Protein AF-A0A926ETP5-F1 (afdb_monomer_lite)

Foldseek 3Di:
DPPPQPDWDWDADVVVRDIDTGHDPVVLVVDQWDFDDDPNHTPDIDGRDPPPPPPPPDD

Secondary structure (DSSP, 8-state):
---GGG--EEEEETTTTEEEEE--HHHHTT-SEEEEEETTEEEEEEE------------

Sequence (59 aa):
MSDVNDIFQVDYEPRQKELHINLPEELWNKIDSIIITRHFNELKKIRILHRESEVKQND

Radius of gyration: 15.84 Å; chains: 1; bounding box: 39×30×34 Å

pLDDT: mean 80.3, std 16.99, range [39.09, 97.38]

Structure (mmCIF, N/CA/C/O backbone):
data_AF-A0A926ETP5-F1
#
_entry.id   AF-A0A926ETP5-F1
#
loop_
_atom_site.group_PDB
_atom_site.id
_atom_site.type_symbol
_atom_site.label_atom_id
_atom_site.label_alt_id
_atom_site.label_comp_id
_atom_site.label_asym_id
_atom_site.label_entity_id
_atom_site.label_seq_id
_atom_site.pdbx_PDB_ins_code
_atom_site.Cartn_x
_atom_site.Cartn_y
_atom_site.Cartn_z
_atom_site.occupancy
_atom_site.B_iso_or_equiv
_atom_site.auth_seq_id
_atom_site.auth_comp_id
_atom_site.auth_asym_id
_atom_site.auth_atom_id
_atom_site.pdbx_PDB_model_num
ATOM 1 N N . MET A 1 1 ? -22.215 -13.186 -7.450 1.00 39.09 1 MET A N 1
ATOM 2 C CA . MET A 1 1 ? -21.698 -12.050 -8.236 1.00 39.09 1 MET A CA 1
ATOM 3 C C . MET A 1 1 ? -20.638 -11.419 -7.363 1.00 39.09 1 MET A C 1
ATOM 5 O O . MET A 1 1 ? -20.950 -11.175 -6.209 1.00 39.09 1 MET A O 1
ATOM 9 N N . SER A 1 2 ? -19.390 -11.323 -7.820 1.00 48.44 2 SER A N 1
ATOM 10 C CA . SER A 1 2 ? -18.345 -10.642 -7.048 1.00 48.44 2 SER A CA 1
ATOM 11 C C . SER A 1 2 ? -18.764 -9.185 -6.894 1.00 48.44 2 SER A C 1
ATOM 13 O O . SER A 1 2 ? -18.971 -8.522 -7.914 1.00 48.44 2 SER A O 1
ATOM 15 N N . ASP A 1 3 ? -18.967 -8.734 -5.656 1.00 58.16 3 ASP A N 1
ATOM 16 C CA . ASP A 1 3 ? -19.231 -7.331 -5.366 1.00 58.16 3 ASP A CA 1
ATOM 17 C C . ASP A 1 3 ? -18.139 -6.493 -6.034 1.00 58.16 3 ASP A C 1
ATOM 19 O O . ASP A 1 3 ? -16.945 -6.763 -5.906 1.00 58.16 3 ASP A O 1
ATOM 23 N N . VAL A 1 4 ? -18.552 -5.472 -6.778 1.00 56.09 4 VAL A N 1
ATOM 24 C CA . VAL A 1 4 ? -17.661 -4.527 -7.474 1.00 56.09 4 VAL A CA 1
ATOM 25 C C . VAL A 1 4 ? -16.740 -3.788 -6.478 1.00 56.09 4 VAL A C 1
ATOM 27 O O . VAL A 1 4 ? -15.779 -3.129 -6.869 1.00 56.09 4 VAL A O 1
ATOM 30 N N . ASN A 1 5 ? -16.998 -3.957 -5.180 1.00 61.78 5 ASN A N 1
ATOM 31 C CA . ASN A 1 5 ? -16.415 -3.227 -4.065 1.00 61.78 5 ASN A CA 1
ATOM 32 C C . ASN A 1 5 ? -15.013 -3.724 -3.672 1.00 61.78 5 ASN A C 1
ATOM 34 O O . ASN A 1 5 ? -14.372 -3.076 -2.851 1.00 61.78 5 ASN A O 1
ATOM 38 N N . ASP A 1 6 ? -14.517 -4.810 -4.277 1.00 67.00 6 ASP A N 1
ATOM 39 C CA . ASP A 1 6 ? -13.169 -5.345 -4.020 1.00 67.00 6 ASP A CA 1
ATOM 40 C C . ASP A 1 6 ? -12.105 -4.853 -5.021 1.00 67.00 6 ASP A C 1
ATOM 42 O O . ASP A 1 6 ? -10.925 -5.200 -4.914 1.00 67.00 6 ASP A O 1
ATOM 46 N N . ILE A 1 7 ? -12.491 -4.045 -6.015 1.00 78.94 7 ILE A N 1
ATOM 47 C CA . ILE A 1 7 ? -11.552 -3.493 -6.996 1.00 78.94 7 ILE A CA 1
ATOM 48 C C . ILE A 1 7 ? -10.932 -2.214 -6.428 1.00 78.94 7 ILE A C 1
ATOM 50 O O . ILE A 1 7 ? -11.616 -1.217 -6.206 1.00 78.94 7 ILE A O 1
ATOM 54 N N . PHE A 1 8 ? -9.613 -2.221 -6.248 1.00 85.81 8 PHE A N 1
ATOM 55 C CA . PHE A 1 8 ? -8.825 -1.037 -5.910 1.00 85.81 8 PHE A CA 1
ATOM 56 C C . PHE A 1 8 ? -7.826 -0.717 -7.021 1.00 85.81 8 PHE A C 1
ATOM 58 O O . PHE A 1 8 ? -7.474 -1.574 -7.835 1.00 85.81 8 PHE A O 1
ATOM 65 N N . GLN A 1 9 ? -7.376 0.534 -7.065 1.00 88.75 9 GLN A N 1
ATOM 66 C CA . GLN A 1 9 ? -6.436 1.001 -8.080 1.00 88.75 9 GLN A CA 1
ATOM 67 C C . GLN A 1 9 ? -5.044 1.144 -7.476 1.00 88.75 9 GLN A C 1
ATOM 69 O O . GLN A 1 9 ? -4.883 1.651 -6.364 1.00 88.75 9 GLN A O 1
ATOM 74 N N . VAL A 1 10 ? -4.042 0.702 -8.230 1.00 92.12 10 VAL A N 1
ATOM 75 C CA . VAL A 1 10 ? -2.632 0.902 -7.906 1.00 92.12 10 VAL A CA 1
ATOM 76 C C . VAL A 1 10 ? -1.974 1.559 -9.101 1.00 92.12 10 VAL A C 1
ATOM 78 O O . VAL A 1 10 ? -2.080 1.045 -10.214 1.00 92.12 10 VAL A O 1
ATOM 81 N N . ASP A 1 11 ? -1.290 2.666 -8.853 1.00 95.88 11 ASP A N 1
ATOM 82 C CA . ASP A 1 11 ? -0.531 3.380 -9.869 1.00 95.88 11 ASP A CA 1
ATOM 83 C C . ASP A 1 11 ? 0.905 3.617 -9.402 1.00 95.88 11 ASP A C 1
ATOM 85 O O . ASP A 1 11 ? 1.155 3.866 -8.221 1.00 95.88 11 ASP A O 1
ATOM 89 N N . TYR A 1 12 ? 1.858 3.502 -10.322 1.00 96.31 12 TYR A N 1
ATOM 90 C CA . TYR A 1 12 ? 3.267 3.773 -10.059 1.00 96.31 12 TYR A CA 1
ATOM 91 C C . TYR A 1 12 ? 3.693 4.987 -10.871 1.00 96.31 12 TYR A C 1
ATOM 93 O O . TYR A 1 12 ? 3.762 4.913 -12.095 1.00 96.31 12 TYR A O 1
ATOM 101 N N . GLU A 1 13 ? 4.039 6.076 -10.183 1.00 96.88 13 GLU A N 1
ATOM 102 C CA . GLU A 1 13 ? 4.578 7.287 -10.796 1.00 96.88 13 GLU A CA 1
ATOM 103 C C . GLU A 1 13 ? 6.117 7.216 -10.793 1.00 96.88 13 GLU A C 1
ATOM 105 O O . GLU A 1 13 ? 6.765 7.525 -9.781 1.00 96.88 13 GLU A O 1
ATOM 110 N N . PRO A 1 14 ? 6.754 6.805 -11.908 1.00 95.62 14 PRO A N 1
ATOM 111 C CA . PRO A 1 14 ? 8.190 6.554 -11.954 1.00 95.62 14 PRO A CA 1
ATOM 112 C C . PRO A 1 14 ? 9.028 7.818 -11.759 1.00 95.62 14 PRO A C 1
ATOM 114 O O . PRO A 1 14 ? 10.154 7.723 -11.266 1.00 95.62 14 PRO A O 1
ATOM 117 N N . ARG A 1 15 ? 8.513 9.001 -12.124 1.00 97.38 15 ARG A N 1
ATOM 118 C CA . ARG A 1 15 ? 9.270 10.256 -11.995 1.00 97.38 15 ARG A CA 1
ATOM 119 C C . ARG A 1 15 ? 9.460 10.641 -10.534 1.00 97.38 15 ARG A C 1
ATOM 121 O O . ARG A 1 15 ? 10.548 11.075 -10.166 1.00 97.38 15 ARG A O 1
ATOM 128 N N . GLN A 1 16 ? 8.425 10.441 -9.720 1.00 97.25 16 GLN A N 1
ATOM 129 C CA . GLN A 1 16 ? 8.454 10.712 -8.280 1.00 97.25 16 GLN A CA 1
ATOM 130 C C . GLN A 1 16 ? 8.884 9.491 -7.457 1.00 97.25 16 GLN A C 1
ATOM 132 O O . GLN A 1 16 ? 9.231 9.623 -6.287 1.00 97.25 16 GLN A O 1
ATOM 137 N N . LYS A 1 17 ? 8.934 8.307 -8.084 1.00 94.88 17 LYS A N 1
ATOM 138 C CA . LYS A 1 17 ? 9.174 7.011 -7.430 1.00 94.88 17 LYS A CA 1
ATOM 139 C C . LYS A 1 17 ? 8.122 6.707 -6.361 1.00 94.88 17 LYS A C 1
ATOM 141 O O . LYS A 1 17 ? 8.435 6.123 -5.324 1.00 94.88 17 LYS A O 1
ATOM 146 N N . GLU A 1 18 ? 6.881 7.084 -6.636 1.00 96.56 18 GLU A N 1
ATOM 147 C CA . GLU A 1 18 ? 5.753 6.919 -5.726 1.00 96.56 18 GLU A CA 1
ATOM 148 C C . GLU A 1 18 ? 4.837 5.795 -6.206 1.00 96.56 18 GLU A C 1
ATOM 1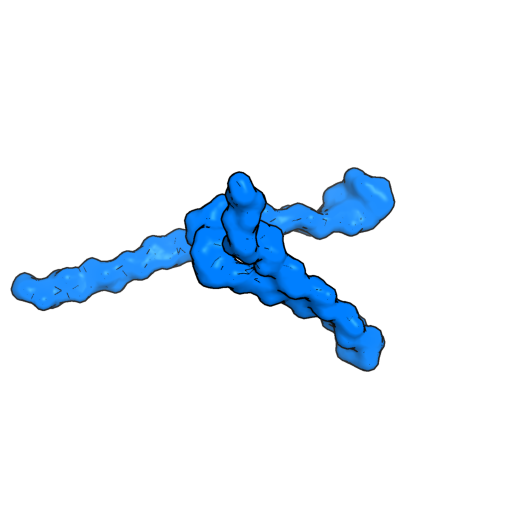50 O O . GLU A 1 18 ? 4.646 5.603 -7.404 1.00 96.56 18 GLU A O 1
ATOM 155 N N . LEU A 1 19 ? 4.272 5.049 -5.258 1.00 93.56 19 LEU A N 1
ATOM 156 C CA . LEU A 1 19 ? 3.227 4.064 -5.511 1.00 93.56 19 LEU A CA 1
ATOM 157 C C . LEU A 1 19 ? 1.952 4.565 -4.836 1.00 93.56 19 LEU A C 1
ATOM 159 O O . LEU A 1 19 ? 1.916 4.705 -3.612 1.00 93.56 19 LEU A O 1
ATOM 163 N N . HIS A 1 20 ? 0.929 4.862 -5.624 1.00 93.44 20 HIS A N 1
ATOM 164 C CA . HIS A 1 20 ? -0.356 5.355 -5.148 1.00 93.44 20 HIS A CA 1
ATOM 165 C C . HIS A 1 20 ? -1.331 4.185 -5.067 1.00 93.44 20 HIS A C 1
ATOM 167 O O . HIS A 1 20 ? -1.498 3.437 -6.028 1.00 93.44 20 HIS A O 1
ATOM 173 N N . ILE A 1 21 ? -1.963 4.009 -3.908 1.00 90.44 21 ILE A N 1
ATOM 174 C CA . ILE A 1 21 ? -2.975 2.975 -3.678 1.00 90.44 21 ILE A CA 1
ATOM 175 C C . ILE A 1 21 ? -4.274 3.700 -3.354 1.00 90.44 21 ILE A C 1
ATOM 177 O O . ILE A 1 21 ? -4.356 4.388 -2.337 1.00 90.44 21 ILE A O 1
ATOM 181 N N . ASN A 1 22 ? -5.274 3.549 -4.215 1.00 88.00 22 ASN A N 1
ATOM 182 C CA . ASN A 1 22 ? -6.589 4.140 -4.022 1.00 88.00 22 ASN A CA 1
ATOM 183 C C . ASN A 1 22 ? -7.590 3.046 -3.642 1.00 88.00 22 ASN A C 1
ATOM 185 O O . ASN A 1 22 ? -7.962 2.215 -4.474 1.00 88.00 22 ASN A O 1
ATOM 189 N N . LEU A 1 23 ? -7.987 3.041 -2.370 1.00 86.19 23 LEU A N 1
ATOM 190 C CA . LEU A 1 23 ? -8.956 2.101 -1.818 1.00 86.19 23 LEU A CA 1
ATOM 191 C C . LEU A 1 23 ? -10.348 2.752 -1.778 1.00 86.19 23 LEU A C 1
ATOM 193 O O . LEU A 1 23 ? -10.457 3.895 -1.326 1.00 86.19 23 LEU A O 1
ATOM 197 N N . PRO A 1 24 ? -11.409 2.036 -2.185 1.00 84.25 24 PRO A N 1
ATOM 198 C CA . PRO A 1 24 ? -12.787 2.452 -1.943 1.00 84.25 24 PRO A CA 1
ATOM 199 C C . PRO A 1 24 ? -13.050 2.739 -0.459 1.00 84.25 24 PRO A C 1
ATOM 201 O O . PRO A 1 24 ? -12.550 2.036 0.420 1.00 84.25 24 PRO A O 1
ATOM 204 N N . GLU A 1 25 ? -13.884 3.738 -0.167 1.00 81.69 25 GLU A N 1
ATOM 205 C CA . GLU A 1 25 ? -14.232 4.133 1.208 1.00 81.69 25 GLU A CA 1
ATOM 206 C C . GLU A 1 25 ? -14.842 2.976 2.020 1.00 81.69 25 GLU A C 1
ATOM 208 O O . GLU A 1 25 ? -14.522 2.776 3.190 1.00 81.69 25 GLU A O 1
ATOM 213 N N . GLU A 1 26 ? -15.648 2.134 1.374 1.00 81.75 26 GLU A N 1
ATOM 214 C CA . GLU A 1 26 ? -16.241 0.952 2.003 1.00 81.75 26 GLU A CA 1
ATOM 215 C C . GLU A 1 26 ? -15.212 -0.108 2.417 1.00 81.75 26 GLU A C 1
ATOM 217 O O . GLU A 1 26 ? -15.472 -0.886 3.338 1.00 81.75 26 GLU A O 1
ATOM 222 N N . LEU A 1 27 ? -14.065 -0.164 1.732 1.00 80.81 27 LEU A N 1
ATOM 223 C CA . LEU A 1 27 ? -12.958 -1.051 2.077 1.00 80.81 27 LEU A CA 1
ATOM 224 C C . LEU A 1 27 ? -12.096 -0.456 3.186 1.00 80.81 27 LEU A C 1
ATOM 226 O O . LEU A 1 27 ? -11.601 -1.211 4.017 1.00 80.81 27 LEU A O 1
ATOM 230 N N . TRP A 1 28 ? -11.957 0.873 3.249 1.00 80.88 28 TRP A N 1
ATOM 231 C CA . TRP A 1 28 ? -11.184 1.530 4.304 1.00 80.88 28 TRP A CA 1
ATOM 232 C C . TRP A 1 28 ? -11.642 1.101 5.693 1.00 80.88 28 TRP A C 1
ATOM 234 O O . TRP A 1 28 ? -10.814 0.655 6.471 1.00 80.88 28 TRP A O 1
ATOM 244 N N . ASN A 1 29 ? -12.947 1.100 5.965 1.00 79.88 29 ASN A N 1
ATOM 245 C CA . ASN A 1 29 ? -13.481 0.694 7.272 1.00 79.88 29 ASN A CA 1
ATOM 246 C C . ASN A 1 29 ? -13.379 -0.817 7.558 1.00 79.88 29 ASN A C 1
ATOM 248 O O . ASN A 1 29 ? -13.684 -1.251 8.668 1.00 79.88 29 ASN A O 1
ATOM 252 N N . LYS A 1 30 ? -12.964 -1.623 6.574 1.00 84.19 30 LYS A N 1
ATOM 253 C CA . LYS A 1 30 ? -12.847 -3.086 6.667 1.00 84.19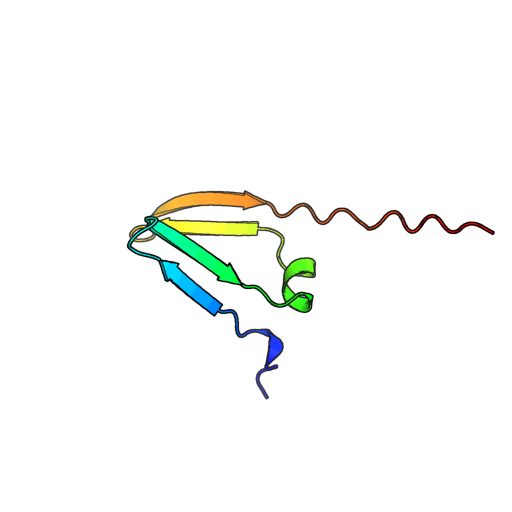 30 LYS A CA 1
ATOM 254 C C . LYS A 1 30 ? -11.394 -3.575 6.741 1.00 84.19 30 LYS A C 1
ATOM 256 O O . LYS A 1 30 ? -11.182 -4.762 6.975 1.00 84.19 30 LYS A O 1
ATOM 261 N N . ILE A 1 31 ? -10.398 -2.712 6.514 1.00 85.94 31 ILE A N 1
ATOM 262 C CA . ILE A 1 31 ? -8.982 -3.107 6.452 1.00 85.94 31 ILE A CA 1
ATOM 263 C C . ILE A 1 31 ? -8.259 -2.701 7.737 1.00 85.94 31 ILE A C 1
ATOM 265 O O . ILE A 1 31 ? -7.975 -1.533 7.952 1.00 85.94 3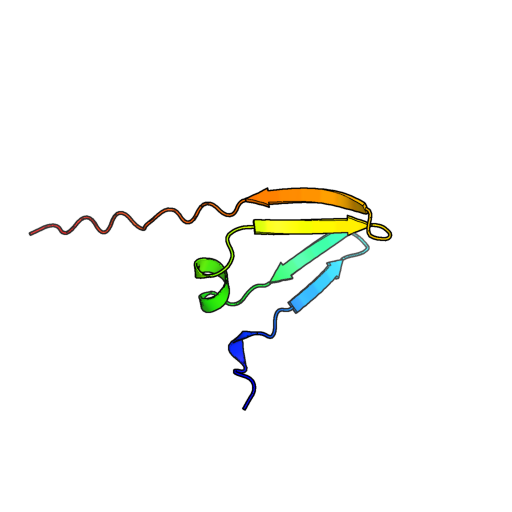1 ILE A O 1
ATOM 269 N N . ASP A 1 32 ? -7.825 -3.676 8.534 1.00 88.62 32 ASP A N 1
ATOM 270 C CA . ASP A 1 32 ? -7.061 -3.398 9.763 1.00 88.62 32 ASP A CA 1
ATOM 271 C C . ASP A 1 32 ? -5.570 -3.118 9.511 1.00 88.62 32 ASP A C 1
ATOM 273 O O . ASP A 1 32 ? -4.877 -2.484 10.317 1.00 88.62 32 ASP A O 1
ATOM 277 N N . SER A 1 33 ? -5.009 -3.645 8.416 1.00 91.00 33 SER A N 1
ATOM 278 C CA . SER A 1 33 ? -3.594 -3.445 8.096 1.00 91.00 33 SER A CA 1
ATOM 279 C C . SER A 1 33 ? -3.244 -3.651 6.624 1.00 91.00 33 SER A C 1
ATOM 281 O O . SER A 1 33 ? -3.818 -4.505 5.958 1.00 91.00 33 SER A O 1
ATOM 283 N N . ILE A 1 34 ? -2.230 -2.918 6.158 1.00 89.19 34 ILE A N 1
ATOM 284 C CA . ILE A 1 34 ? -1.604 -3.059 4.838 1.00 89.19 34 ILE A CA 1
ATOM 285 C C . ILE A 1 34 ? -0.209 -3.658 5.030 1.00 89.19 34 ILE A C 1
ATOM 287 O O . ILE A 1 34 ? 0.586 -3.147 5.823 1.00 89.19 34 ILE A O 1
ATOM 291 N N . ILE A 1 35 ? 0.100 -4.733 4.301 1.00 92.50 35 ILE A N 1
ATOM 292 C CA . ILE A 1 35 ? 1.397 -5.419 4.357 1.00 92.50 35 ILE A CA 1
ATOM 293 C C . ILE A 1 35 ? 2.092 -5.278 3.003 1.00 92.50 35 ILE A C 1
ATOM 295 O O . ILE A 1 35 ? 1.570 -5.703 1.977 1.00 92.50 35 ILE A O 1
ATOM 299 N N . ILE A 1 36 ? 3.289 -4.696 3.009 1.00 93.56 36 ILE A N 1
ATOM 300 C CA . ILE A 1 36 ? 4.135 -4.528 1.826 1.00 93.56 36 ILE A CA 1
ATOM 301 C C . ILE A 1 36 ? 5.213 -5.610 1.863 1.00 93.56 36 ILE A C 1
ATOM 303 O O . ILE A 1 36 ? 5.958 -5.711 2.840 1.00 93.56 36 ILE A O 1
ATOM 307 N N . THR A 1 37 ? 5.323 -6.396 0.791 1.00 94.69 37 THR A N 1
ATOM 308 C CA . THR A 1 37 ? 6.322 -7.467 0.662 1.00 94.69 37 THR A CA 1
ATOM 309 C C . THR A 1 37 ? 7.209 -7.269 -0.568 1.00 94.69 37 THR A C 1
ATOM 311 O O . THR A 1 37 ? 6.823 -6.608 -1.530 1.00 94.69 37 THR A O 1
ATOM 314 N N . ARG A 1 38 ? 8.413 -7.853 -0.555 1.00 95.00 38 ARG A N 1
ATOM 315 C CA . ARG A 1 38 ? 9.294 -7.969 -1.730 1.00 95.00 38 ARG A CA 1
ATOM 316 C C . ARG A 1 38 ? 9.857 -9.382 -1.802 1.00 95.00 38 ARG A C 1
ATOM 318 O O . ARG A 1 38 ? 10.511 -9.825 -0.862 1.00 95.00 38 ARG A O 1
ATOM 325 N N . HIS A 1 39 ? 9.610 -10.080 -2.914 1.00 94.06 39 HIS A N 1
ATOM 326 C CA . HIS A 1 39 ? 9.912 -11.514 -3.058 1.00 94.06 39 HIS A CA 1
ATOM 327 C C . HIS A 1 39 ? 9.396 -12.338 -1.865 1.00 94.06 39 HIS A C 1
ATOM 329 O O . HIS A 1 39 ? 10.140 -13.122 -1.287 1.00 94.06 39 HIS A O 1
ATOM 335 N N . PHE A 1 40 ? 8.140 -12.104 -1.466 1.00 90.94 40 PHE A N 1
ATOM 336 C CA . PHE A 1 40 ? 7.474 -12.763 -0.332 1.00 90.94 40 PHE A CA 1
ATOM 337 C C . PHE A 1 40 ? 8.051 -12.466 1.063 1.00 90.94 40 PHE A C 1
ATOM 339 O O . PHE A 1 40 ? 7.532 -12.977 2.049 1.00 90.94 40 PHE A O 1
ATOM 346 N N . ASN A 1 41 ? 9.059 -11.598 1.181 1.00 93.88 41 ASN A N 1
ATOM 347 C CA . ASN A 1 41 ? 9.551 -11.131 2.476 1.00 93.88 41 ASN A CA 1
ATOM 348 C C . ASN A 1 41 ? 8.803 -9.862 2.894 1.00 93.88 41 ASN A C 1
ATOM 350 O O . ASN A 1 41 ? 8.738 -8.908 2.113 1.00 93.88 41 ASN A O 1
ATOM 354 N N . GLU A 1 42 ? 8.258 -9.838 4.113 1.00 94.69 42 GLU A N 1
ATOM 355 C CA . GLU A 1 42 ? 7.632 -8.642 4.684 1.00 94.69 42 GLU A CA 1
ATOM 356 C C . GLU A 1 42 ? 8.663 -7.515 4.807 1.00 94.69 42 GLU A C 1
ATOM 358 O O . GLU A 1 42 ? 9.713 -7.670 5.427 1.00 94.69 42 GLU A O 1
ATOM 363 N N . LEU A 1 43 ? 8.361 -6.373 4.191 1.00 94.94 43 LEU A N 1
ATOM 364 C CA . LEU A 1 43 ? 9.152 -5.154 4.324 1.00 94.94 43 LEU 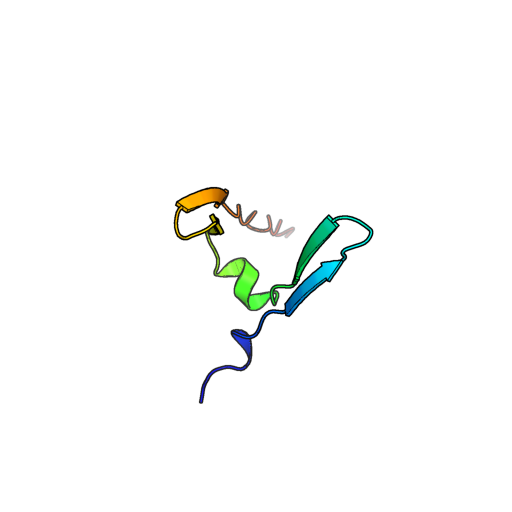A CA 1
ATOM 365 C C . LEU A 1 43 ? 8.564 -4.231 5.383 1.00 94.94 43 LEU A C 1
ATOM 367 O O . LEU A 1 43 ? 9.300 -3.604 6.144 1.00 94.94 43 LEU A O 1
ATOM 371 N N . LYS A 1 44 ? 7.236 -4.090 5.384 1.00 93.94 44 LYS A N 1
ATOM 372 C CA . LYS A 1 44 ? 6.540 -3.174 6.279 1.00 93.94 44 LYS A CA 1
ATOM 373 C C . LYS A 1 44 ? 5.092 -3.593 6.466 1.00 93.94 44 LYS A C 1
ATOM 375 O O . LYS A 1 44 ? 4.400 -3.885 5.494 1.00 93.94 44 LYS A O 1
ATOM 380 N N . LYS A 1 45 ? 4.624 -3.502 7.706 1.00 92.56 45 LYS A N 1
ATOM 381 C CA . LYS A 1 45 ? 3.211 -3.574 8.064 1.00 92.56 45 LYS A CA 1
ATOM 382 C C . LYS A 1 45 ? 2.744 -2.220 8.581 1.00 92.56 45 LYS A C 1
ATOM 384 O O . LYS A 1 45 ? 3.362 -1.637 9.469 1.00 92.56 45 LYS A O 1
ATOM 389 N N . ILE A 1 46 ? 1.651 -1.723 8.023 1.00 90.44 46 ILE A N 1
ATOM 390 C CA . ILE A 1 46 ? 0.987 -0.491 8.441 1.00 90.44 46 ILE A CA 1
ATOM 391 C C . ILE A 1 46 ? -0.344 -0.906 9.055 1.00 90.44 46 ILE A C 1
ATOM 393 O O . ILE A 1 46 ? -1.137 -1.560 8.387 1.00 90.44 46 ILE A O 1
ATOM 397 N N . ARG A 1 47 ? -0.583 -0.570 10.325 1.00 89.81 47 ARG A N 1
ATOM 398 C CA . ARG A 1 47 ? -1.908 -0.733 10.938 1.00 89.81 47 ARG A CA 1
ATOM 399 C C . ARG A 1 47 ? -2.749 0.483 10.600 1.00 89.81 47 ARG A C 1
ATOM 401 O O . ARG A 1 47 ? -2.275 1.606 10.769 1.00 89.81 47 ARG A O 1
ATOM 408 N N . ILE A 1 48 ? -3.963 0.250 10.132 1.00 84.00 48 ILE A N 1
ATOM 409 C CA . ILE A 1 48 ? -4.912 1.321 9.883 1.00 84.00 48 ILE A CA 1
ATOM 410 C C . ILE A 1 48 ? -5.660 1.548 11.191 1.00 84.00 48 ILE A C 1
ATOM 412 O O . ILE A 1 48 ? -6.274 0.641 11.742 1.00 84.00 48 ILE A O 1
ATOM 416 N N . LEU A 1 49 ? -5.526 2.750 11.744 1.00 75.50 49 LEU A N 1
ATOM 417 C CA . LEU A 1 49 ? -6.314 3.161 12.897 1.00 75.50 49 LEU A CA 1
ATOM 418 C C . LEU A 1 49 ? -7.565 3.838 12.360 1.00 75.50 49 LEU A C 1
ATOM 420 O O . LEU A 1 49 ? -7.500 4.980 11.902 1.00 75.50 49 LEU A O 1
ATOM 424 N N . HIS A 1 50 ? -8.695 3.144 12.420 1.00 69.06 50 HIS A N 1
ATOM 425 C CA . HIS A 1 50 ? -9.983 3.784 12.199 1.00 69.06 50 HIS A CA 1
ATOM 426 C C . HIS A 1 50 ? -10.224 4.660 13.423 1.00 69.06 50 HIS A C 1
ATOM 428 O O . HIS A 1 50 ? -10.494 4.160 14.513 1.00 69.06 50 HIS A O 1
ATOM 434 N N . ARG A 1 51 ? -10.035 5.979 13.287 1.00 62.28 51 ARG A N 1
ATOM 435 C CA . ARG A 1 51 ? -10.626 6.895 14.262 1.00 62.28 51 ARG A CA 1
ATOM 436 C C . ARG A 1 51 ? -12.124 6.698 14.119 1.00 62.28 51 ARG A C 1
ATOM 438 O O . ARG A 1 51 ? -12.684 7.114 13.109 1.00 62.28 51 ARG A O 1
ATOM 445 N N . GLU A 1 52 ? -12.7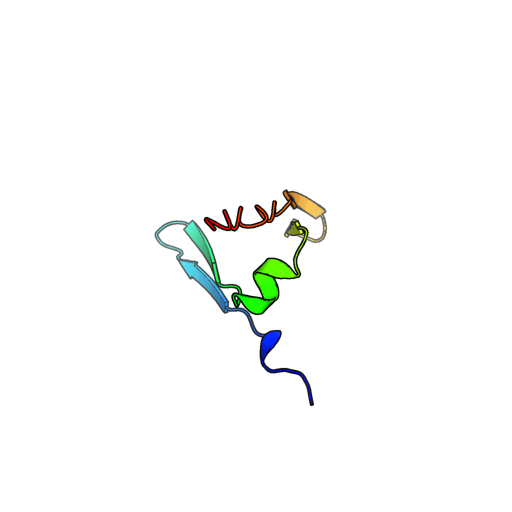44 6.046 15.097 1.00 54.41 52 GLU A N 1
ATOM 446 C CA . GLU A 1 52 ? -14.184 6.156 15.278 1.00 54.41 52 GLU A CA 1
ATOM 447 C C . GLU A 1 52 ? -14.496 7.650 15.252 1.00 54.41 52 GLU A C 1
ATOM 44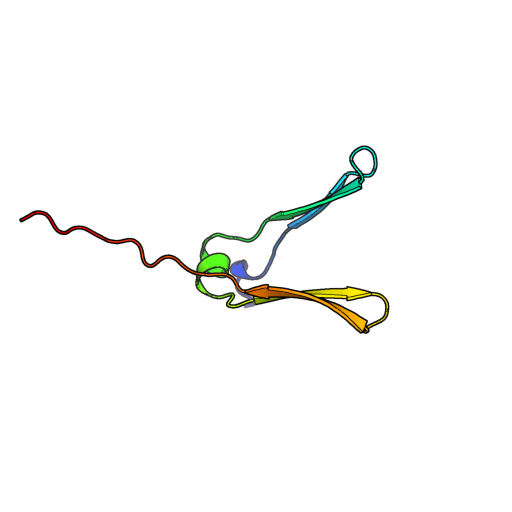9 O O . GLU A 1 52 ? -13.912 8.438 16.001 1.00 54.41 52 GLU A O 1
ATOM 454 N N . SER A 1 53 ? -15.312 8.068 14.290 1.00 53.06 53 SER A N 1
ATOM 455 C CA . SER A 1 53 ? -15.817 9.426 14.261 1.00 53.06 53 SER A CA 1
ATOM 456 C C . SER A 1 53 ? -16.472 9.675 15.616 1.00 53.06 53 SER A C 1
ATOM 458 O O . SER A 1 53 ? -17.469 9.032 15.939 1.00 53.06 53 SER A O 1
ATOM 460 N N . GLU A 1 54 ? -15.915 10.579 16.423 1.00 51.94 54 GLU A N 1
ATOM 461 C CA . GLU A 1 54 ? -16.639 11.159 17.548 1.00 51.94 54 GLU A CA 1
ATOM 462 C C . GLU A 1 54 ? -17.837 11.911 16.960 1.00 51.94 54 GLU A C 1
ATOM 464 O O . GLU A 1 54 ? -17.771 13.106 16.665 1.00 51.94 54 GLU A O 1
ATOM 469 N N . VAL A 1 55 ? -18.942 11.198 16.741 1.00 51.91 55 VAL A N 1
ATOM 470 C CA . VAL A 1 55 ? -20.246 11.809 16.535 1.00 51.91 55 VAL A CA 1
ATOM 471 C C . VAL A 1 55 ? -20.612 12.405 17.886 1.00 51.91 55 VAL A C 1
ATOM 473 O O . VAL A 1 55 ? -21.220 11.756 18.733 1.00 51.91 55 VAL A O 1
ATOM 476 N N . LYS A 1 56 ? -20.183 13.647 18.120 1.00 48.06 56 LYS A N 1
ATOM 477 C CA . LYS A 1 56 ? -20.757 14.473 19.176 1.00 48.06 56 LYS A CA 1
ATOM 478 C C . LYS A 1 56 ? -22.219 14.701 18.804 1.00 48.06 56 LYS A C 1
ATOM 480 O O . LYS A 1 56 ? -22.528 15.588 18.013 1.00 48.06 56 LYS A O 1
ATOM 485 N N . GLN A 1 57 ? -23.098 13.852 19.335 1.00 51.22 57 GLN A N 1
ATOM 486 C CA . GLN A 1 57 ? -24.510 14.172 19.494 1.00 51.22 57 GLN A CA 1
ATOM 487 C C . GLN A 1 57 ? -24.576 15.402 20.399 1.00 51.22 57 GLN A C 1
ATOM 489 O O . GLN A 1 57 ? -24.355 15.310 21.603 1.00 51.22 57 GLN A O 1
ATOM 494 N N . ASN A 1 58 ? -24.787 16.564 19.788 1.00 50.22 58 ASN A N 1
ATOM 495 C CA . ASN A 1 58 ? -25.330 17.710 20.493 1.00 50.22 58 ASN A CA 1
ATOM 496 C C . ASN A 1 58 ? -26.852 17.557 20.450 1.00 50.22 58 ASN A C 1
ATOM 498 O O . ASN A 1 58 ? -27.431 17.793 19.392 1.00 50.22 58 ASN A O 1
ATOM 502 N N . ASP A 1 59 ? -27.446 17.173 21.577 1.00 47.97 59 ASP A N 1
ATOM 503 C CA . ASP A 1 59 ? -28.825 17.503 21.960 1.00 47.97 59 ASP A CA 1
ATOM 504 C C . ASP A 1 59 ? -28.811 18.019 23.406 1.00 47.97 59 ASP A C 1
ATOM 506 O O . ASP A 1 59 ? -28.205 17.340 24.271 1.00 47.97 59 ASP A O 1
#

Organism: NCBI:txid2763679